Protein AF-A0A7C5BJU5-F1 (afdb_monomer_lite)

Foldseek 3Di:
DDPPPDPPLPPADPVNLLVLLVVCVPPVDPVSLVSNLSNCLVLQLVLLVVVPPVPDDSVVLSVQLSVLQSVLSVPDDSVVVDDSSVSSNCSSNVSSVVVCVVVVVVVDDD

Radius of gyration: 15.7 Å; chains: 1; bounding box: 35×34×44 Å

Structure (mmCIF, N/CA/C/O backbone):
data_AF-A0A7C5BJU5-F1
#
_entry.id   AF-A0A7C5BJU5-F1
#
loop_
_atom_site.group_PDB
_atom_site.id
_atom_site.type_symbol
_atom_site.label_atom_id
_atom_site.label_alt_id
_atom_site.label_comp_id
_atom_site.label_asym_id
_atom_site.label_entity_id
_atom_site.label_seq_id
_atom_site.pdbx_PDB_ins_code
_atom_site.Cartn_x
_atom_site.Cartn_y
_atom_site.Cartn_z
_atom_site.occupancy
_atom_site.B_iso_or_equiv
_atom_site.auth_seq_id
_atom_site.auth_comp_id
_atom_site.auth_asym_id
_atom_site.auth_atom_id
_atom_site.pdbx_PDB_model_num
ATOM 1 N N . MET A 1 1 ? -16.313 5.402 -19.145 1.00 38.09 1 MET A N 1
ATOM 2 C CA . MET A 1 1 ? -15.398 5.222 -17.996 1.00 38.09 1 MET A CA 1
ATOM 3 C C . MET A 1 1 ? -15.826 6.210 -16.913 1.00 38.09 1 MET A C 1
ATOM 5 O O . MET A 1 1 ? -15.672 7.404 -17.150 1.00 38.09 1 MET A O 1
ATOM 9 N N . PRO A 1 2 ? -16.482 5.799 -15.814 1.00 36.19 2 PRO A N 1
ATOM 10 C CA . PRO A 1 2 ? -17.046 6.759 -14.867 1.00 36.19 2 PRO A CA 1
ATOM 11 C C . PRO A 1 2 ? -15.936 7.432 -14.041 1.00 36.19 2 PRO A C 1
ATOM 13 O O . PRO A 1 2 ? -15.190 6.766 -13.331 1.00 36.19 2 PRO A O 1
ATOM 16 N N . LYS A 1 3 ? -15.847 8.767 -14.124 1.00 43.12 3 LYS A N 1
ATOM 17 C CA . LYS A 1 3 ? -14.952 9.637 -13.336 1.00 43.12 3 LYS A CA 1
ATOM 18 C C . LYS A 1 3 ? -15.546 9.999 -11.961 1.00 43.12 3 LYS A C 1
ATOM 20 O O . LYS A 1 3 ? -15.743 11.172 -11.670 1.00 43.12 3 LYS A O 1
ATOM 25 N N . ILE A 1 4 ? -15.894 9.013 -11.132 1.00 39.81 4 ILE A N 1
ATOM 26 C CA . ILE A 1 4 ? -16.630 9.276 -9.870 1.00 39.81 4 ILE A CA 1
ATOM 27 C C . ILE A 1 4 ? -15.766 9.065 -8.601 1.00 39.81 4 ILE A C 1
ATOM 29 O O . ILE A 1 4 ? -16.218 9.343 -7.495 1.00 39.81 4 ILE A O 1
ATOM 33 N N . ALA A 1 5 ? -14.501 8.641 -8.712 1.00 49.47 5 ALA A N 1
ATOM 34 C CA . ALA A 1 5 ? -13.712 8.236 -7.537 1.00 49.47 5 ALA A CA 1
ATOM 35 C C . ALA A 1 5 ? -12.706 9.273 -6.982 1.00 49.47 5 ALA A C 1
ATOM 37 O O . ALA A 1 5 ? -12.329 9.151 -5.817 1.00 49.47 5 ALA A O 1
ATOM 38 N N . ASP A 1 6 ? -12.289 10.287 -7.752 1.00 47.59 6 ASP A N 1
ATOM 39 C CA . ASP A 1 6 ? -11.122 11.117 -7.385 1.00 47.59 6 ASP A CA 1
ATOM 40 C C . ASP A 1 6 ? -11.350 12.040 -6.169 1.00 47.59 6 ASP A C 1
ATOM 42 O O . ASP A 1 6 ? -10.449 12.209 -5.347 1.00 47.59 6 ASP A O 1
ATOM 46 N N . ASP A 1 7 ? -12.563 12.562 -5.964 1.00 44.59 7 ASP A N 1
ATOM 47 C CA . ASP A 1 7 ? -12.820 13.572 -4.918 1.00 44.59 7 ASP A CA 1
ATOM 48 C C . ASP A 1 7 ? -12.999 13.005 -3.496 1.00 44.59 7 ASP A C 1
ATOM 50 O O . ASP A 1 7 ? -12.850 13.727 -2.508 1.00 44.59 7 ASP A O 1
ATO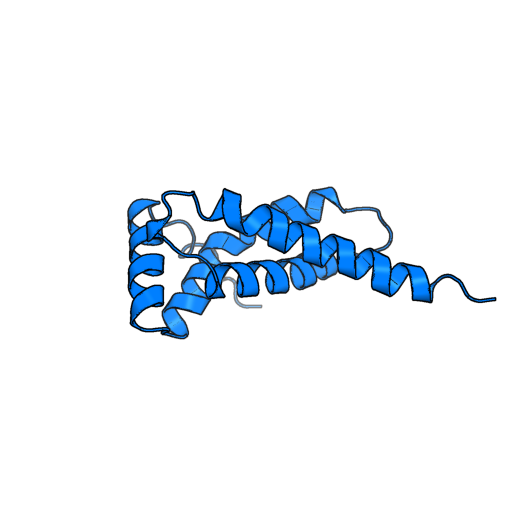M 54 N N . LYS A 1 8 ? -13.315 11.710 -3.336 1.00 49.94 8 LYS A N 1
ATOM 55 C CA . LYS A 1 8 ? -13.587 11.123 -2.003 1.00 49.94 8 LYS A CA 1
ATOM 56 C C . LYS A 1 8 ? -12.345 10.587 -1.291 1.00 49.94 8 LYS A C 1
ATOM 58 O O . LYS A 1 8 ? -12.366 10.438 -0.068 1.00 49.94 8 LYS A O 1
ATOM 63 N N . VAL A 1 9 ? -11.274 10.289 -2.024 1.00 51.66 9 VAL A N 1
ATOM 64 C CA . VAL A 1 9 ? -10.032 9.742 -1.447 1.00 51.66 9 VAL A CA 1
ATOM 65 C C . VAL A 1 9 ? -9.204 10.846 -0.776 1.00 51.66 9 VAL A C 1
ATOM 67 O O . VAL A 1 9 ? -8.540 10.594 0.224 1.00 51.66 9 VAL A O 1
ATOM 70 N N . ALA A 1 10 ? -9.321 12.092 -1.243 1.00 52.97 10 ALA A N 1
ATOM 71 C CA . ALA A 1 10 ? -8.538 13.236 -0.772 1.00 52.97 10 ALA A CA 1
ATOM 72 C C . ALA A 1 10 ? -8.963 13.819 0.596 1.00 52.97 10 ALA A C 1
ATOM 74 O O . ALA A 1 10 ? -8.353 14.777 1.062 1.00 52.97 10 ALA A O 1
ATOM 75 N N . ARG A 1 11 ? -10.000 13.277 1.258 1.00 56.81 11 ARG A N 1
ATOM 76 C CA . ARG A 1 11 ? -10.613 13.900 2.452 1.00 56.81 11 ARG A CA 1
ATOM 77 C C . ARG A 1 11 ? -10.315 13.210 3.791 1.00 56.81 11 ARG A C 1
ATOM 79 O O . ARG A 1 11 ? -10.871 13.616 4.811 1.00 56.81 11 ARG A O 1
ATOM 86 N N . TRP A 1 12 ? -9.484 12.169 3.816 1.00 64.62 12 TRP A N 1
ATOM 87 C CA . TRP A 1 12 ? -9.155 11.451 5.054 1.00 64.62 12 TRP A CA 1
ATOM 88 C C . TRP A 1 12 ? -7.929 12.086 5.718 1.00 64.62 12 TRP A C 1
ATOM 90 O O . TRP A 1 12 ? -6.850 12.082 5.138 1.00 64.62 12 TRP A O 1
ATOM 100 N N . SER A 1 13 ? -8.094 12.641 6.922 1.00 67.81 13 SER A N 1
ATOM 101 C CA . SER A 1 13 ? -6.964 13.061 7.760 1.00 67.81 13 SER A CA 1
ATOM 102 C C . SER A 1 13 ? -6.151 11.848 8.224 1.00 67.81 13 SER A C 1
ATOM 104 O O . SER A 1 13 ? -6.703 10.755 8.362 1.00 67.81 13 SER A O 1
ATOM 106 N N . ASP A 1 14 ? -4.865 12.044 8.527 1.00 69.75 14 ASP A N 1
ATOM 107 C CA . ASP A 1 14 ? -3.981 10.994 9.063 1.00 69.75 14 ASP A CA 1
ATOM 108 C C . ASP A 1 14 ? -4.595 10.286 10.288 1.00 69.75 14 ASP A C 1
ATOM 110 O O . ASP A 1 14 ? -4.570 9.059 10.385 1.00 69.75 14 ASP A O 1
ATOM 114 N N . GLU A 1 15 ? -5.245 11.046 11.175 1.00 67.00 15 GLU A N 1
ATOM 115 C CA . GLU A 1 15 ? -5.940 10.523 12.359 1.00 67.00 15 GLU A CA 1
ATOM 116 C C . GLU A 1 15 ? -7.106 9.584 11.996 1.00 67.00 15 GLU A C 1
ATOM 118 O O . GLU A 1 15 ? -7.275 8.522 12.605 1.00 67.00 15 GLU A O 1
ATOM 123 N N . ASN A 1 16 ? -7.861 9.909 10.939 1.00 85.19 16 ASN A N 1
ATOM 124 C CA . ASN A 1 16 ? -8.915 9.033 10.427 1.00 85.19 16 ASN A CA 1
ATOM 125 C C . ASN A 1 16 ? -8.333 7.740 9.836 1.00 85.19 16 ASN A C 1
ATOM 127 O O . ASN A 1 16 ? -8.951 6.683 9.952 1.00 85.19 16 ASN A O 1
ATOM 131 N N . VAL A 1 17 ? -7.152 7.797 9.214 1.00 90.75 17 VAL A N 1
ATOM 132 C CA . VAL A 1 17 ? -6.500 6.620 8.617 1.00 90.75 17 VAL A CA 1
ATOM 133 C C . VAL A 1 17 ? -5.999 5.657 9.689 1.00 90.75 17 VAL A C 1
ATOM 135 O O . VAL A 1 17 ? -6.224 4.450 9.586 1.00 90.75 17 VAL A O 1
ATOM 138 N N . GLU A 1 18 ? -5.368 6.163 10.748 1.00 92.06 18 GLU A N 1
ATO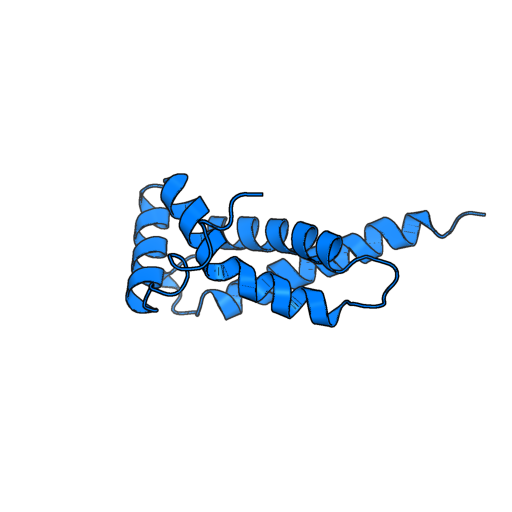M 139 C CA . GLU A 1 18 ? -4.949 5.314 11.865 1.00 92.06 18 GLU A CA 1
ATOM 140 C C . GLU A 1 18 ? -6.136 4.625 12.540 1.00 92.06 18 GLU A C 1
ATOM 142 O O . GLU A 1 18 ? -6.056 3.446 12.896 1.00 92.06 18 GLU A O 1
ATOM 147 N N . GLN A 1 19 ? -7.255 5.340 12.691 1.00 93.31 19 GLN A N 1
ATOM 148 C CA . GLN A 1 19 ? -8.467 4.765 13.256 1.00 93.31 19 GLN A CA 1
ATOM 149 C C . GLN A 1 19 ? -9.021 3.634 12.383 1.00 93.31 19 GLN A C 1
ATOM 151 O O . GLN A 1 19 ? -9.385 2.589 12.922 1.00 93.31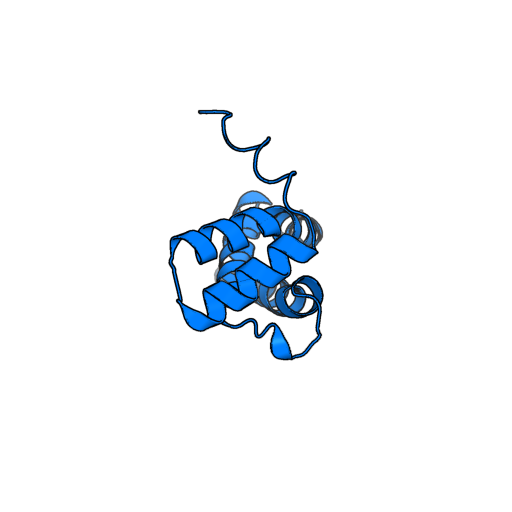 19 GLN A O 1
ATOM 156 N N . LEU A 1 20 ? -9.008 3.791 11.055 1.00 95.56 20 LEU A N 1
ATOM 157 C CA . LEU A 1 20 ? -9.400 2.727 10.126 1.00 95.56 20 LEU A CA 1
ATOM 158 C C . LEU A 1 20 ? -8.503 1.491 10.267 1.00 95.56 20 LEU A C 1
ATOM 160 O O . LEU A 1 20 ? -9.012 0.373 10.273 1.00 95.56 20 LEU A O 1
ATOM 164 N N . PHE A 1 21 ? -7.189 1.657 10.443 1.00 96.94 21 PHE A N 1
ATOM 165 C CA . PHE A 1 21 ? -6.300 0.520 10.709 1.00 96.94 21 PHE A CA 1
ATOM 166 C C . PHE A 1 21 ? -6.604 -0.160 12.048 1.00 96.94 21 PHE A C 1
ATOM 168 O O . PHE A 1 21 ? -6.613 -1.390 12.119 1.00 96.94 21 PHE A O 1
ATOM 175 N N . ARG A 1 22 ? -6.880 0.613 13.108 1.00 95.50 22 ARG A N 1
ATOM 176 C CA . ARG A 1 22 ? -7.269 0.063 14.419 1.00 95.50 22 ARG A CA 1
ATOM 177 C C . ARG A 1 22 ? -8.585 -0.705 14.351 1.00 95.50 22 ARG A C 1
ATOM 179 O O . ARG A 1 22 ? -8.722 -1.734 15.008 1.00 95.50 22 ARG A O 1
ATOM 186 N N . GLU A 1 23 ? -9.545 -0.213 13.579 1.00 96.44 23 GLU A N 1
ATOM 187 C CA . GLU A 1 23 ? -10.825 -0.880 13.362 1.00 96.44 23 GLU A CA 1
ATOM 188 C C . GLU A 1 23 ? -10.649 -2.156 12.537 1.00 96.44 23 GLU A C 1
ATOM 190 O O . GLU A 1 23 ? -11.056 -3.228 12.981 1.00 96.44 23 GLU A O 1
ATOM 195 N N . TYR A 1 24 ? -9.928 -2.079 11.415 1.00 97.69 24 TYR A N 1
ATOM 196 C CA . TYR A 1 24 ? -9.622 -3.237 10.576 1.00 97.69 24 TYR A CA 1
ATOM 197 C C . TYR A 1 24 ? -8.889 -4.344 11.342 1.00 97.69 24 TYR A C 1
ATOM 199 O O . TYR A 1 24 ? -9.184 -5.524 11.158 1.00 97.69 24 TYR A O 1
ATOM 207 N N . ALA A 1 25 ? -7.966 -3.990 12.241 1.00 95.75 25 ALA A N 1
ATOM 208 C CA . ALA A 1 25 ? -7.267 -4.963 13.077 1.00 95.75 25 ALA A CA 1
ATOM 209 C C . ALA A 1 25 ? -8.220 -5.783 13.968 1.00 95.75 25 ALA A C 1
ATOM 211 O O . ALA A 1 25 ? -7.926 -6.945 14.246 1.00 95.75 25 ALA A O 1
ATOM 212 N N . LYS A 1 26 ? -9.358 -5.204 14.378 1.00 96.19 26 LYS A N 1
ATOM 213 C CA . LYS A 1 26 ? -10.375 -5.855 15.218 1.00 96.19 26 LYS A CA 1
ATOM 214 C C . LYS A 1 26 ? -11.427 -6.603 14.404 1.00 96.19 26 LYS A C 1
ATOM 216 O O . LYS A 1 26 ? -11.824 -7.693 14.796 1.00 96.19 26 LYS A O 1
ATOM 221 N N . THR A 1 27 ? -11.908 -6.004 13.316 1.00 97.31 27 THR A N 1
ATOM 222 C CA . THR A 1 27 ? -13.084 -6.497 12.581 1.00 97.31 27 THR A CA 1
ATOM 223 C C . THR A 1 27 ? -12.725 -7.349 11.375 1.00 97.31 27 THR A C 1
ATOM 225 O O . THR A 1 27 ? -13.516 -8.196 10.974 1.00 97.31 27 THR A O 1
ATOM 228 N N . LYS A 1 28 ? -11.551 -7.108 10.777 1.00 96.62 28 LYS A N 1
ATOM 229 C CA . LYS A 1 28 ? -11.164 -7.633 9.460 1.00 96.62 28 LYS A CA 1
ATOM 230 C C . LYS A 1 28 ? -12.215 -7.368 8.373 1.00 96.62 28 LYS A C 1
ATOM 232 O O . LYS A 1 28 ? -12.333 -8.136 7.423 1.00 96.62 28 LYS A O 1
ATOM 237 N N . ASP A 1 29 ? -12.941 -6.255 8.495 1.00 97.56 29 ASP A N 1
ATOM 238 C CA . ASP A 1 29 ? -13.984 -5.855 7.551 1.00 97.56 29 ASP A CA 1
ATOM 239 C C . ASP A 1 29 ? -13.399 -5.597 6.141 1.00 97.56 29 ASP A C 1
ATOM 241 O O . ASP A 1 29 ? -12.531 -4.722 5.984 1.00 97.56 29 ASP A O 1
ATOM 245 N N . PRO A 1 30 ? -13.874 -6.316 5.103 1.00 96.69 30 PRO A N 1
ATOM 246 C CA . PRO A 1 30 ? -13.453 -6.110 3.719 1.00 96.69 30 PRO A CA 1
ATOM 247 C C . PRO A 1 30 ? -13.644 -4.676 3.204 1.00 96.69 30 PRO A C 1
ATOM 249 O O . PRO A 1 30 ? -12.813 -4.203 2.430 1.00 96.69 30 PRO A O 1
ATOM 252 N N . ALA A 1 31 ? -14.680 -3.959 3.646 1.00 95.56 31 ALA A N 1
ATOM 253 C CA . ALA A 1 31 ? -14.936 -2.584 3.216 1.00 95.56 31 ALA A CA 1
ATOM 254 C C . ALA A 1 31 ? -13.880 -1.611 3.766 1.00 95.56 31 ALA A C 1
ATOM 256 O O . ALA A 1 31 ? -13.434 -0.692 3.073 1.00 95.56 31 ALA A O 1
ATOM 257 N N . ILE A 1 32 ? -13.423 -1.831 5.005 1.00 96.50 32 ILE A N 1
ATOM 258 C CA . ILE A 1 32 ? -12.344 -1.033 5.603 1.00 96.50 32 ILE A CA 1
ATOM 259 C C . ILE A 1 32 ? -11.024 -1.333 4.897 1.00 96.50 32 ILE A C 1
ATOM 261 O O . ILE A 1 32 ? -10.271 -0.411 4.579 1.00 96.50 32 ILE A O 1
ATOM 265 N N . ARG A 1 33 ? -10.762 -2.608 4.595 1.00 97.56 33 ARG A N 1
ATOM 266 C CA . ARG A 1 33 ? -9.594 -3.025 3.816 1.00 97.56 33 ARG A CA 1
ATOM 267 C C . ARG A 1 33 ? -9.546 -2.337 2.455 1.00 97.56 33 ARG A C 1
ATOM 269 O O . ARG A 1 33 ? -8.523 -1.752 2.110 1.00 97.56 33 ARG A O 1
ATOM 276 N N . GLU A 1 34 ? -10.642 -2.379 1.699 1.00 96.12 34 GLU A N 1
ATOM 277 C CA . GLU A 1 34 ? -10.751 -1.728 0.390 1.00 96.12 34 GLU A CA 1
ATOM 278 C C . GLU A 1 34 ? -10.477 -0.226 0.499 1.00 96.12 34 GLU A C 1
ATOM 280 O O . GLU A 1 34 ? -9.649 0.322 -0.230 1.00 96.12 34 GLU A O 1
ATOM 285 N N . LYS A 1 35 ? -11.083 0.431 1.488 1.00 95.12 35 LYS A N 1
ATOM 286 C CA . LYS A 1 35 ? -10.870 1.853 1.750 1.00 95.12 35 LYS A CA 1
ATOM 287 C C . LYS A 1 35 ? -9.411 2.182 2.079 1.00 95.12 35 LYS A C 1
ATOM 289 O O . LYS A 1 35 ? -8.871 3.149 1.545 1.00 95.12 35 LYS A O 1
ATOM 294 N N . LEU A 1 36 ? -8.758 1.383 2.923 1.00 96.31 36 LEU A N 1
ATOM 295 C CA . LEU A 1 36 ? -7.339 1.542 3.258 1.00 96.31 36 LEU A CA 1
ATOM 296 C C . LEU A 1 36 ? -6.447 1.383 2.020 1.00 96.31 36 LEU A C 1
ATOM 298 O O . LEU A 1 36 ? -5.508 2.162 1.848 1.00 96.31 36 LEU A O 1
ATOM 302 N N . VAL A 1 37 ? -6.757 0.434 1.133 1.00 96.38 37 VAL A N 1
ATOM 303 C CA . VAL A 1 37 ? -6.057 0.269 -0.151 1.00 96.38 37 VAL A CA 1
ATOM 304 C C . VAL A 1 37 ? -6.260 1.501 -1.040 1.00 96.38 37 VAL A C 1
ATOM 306 O O . VAL A 1 37 ? -5.283 2.059 -1.539 1.00 96.38 37 VAL A O 1
ATOM 309 N N . MET A 1 38 ? -7.495 1.988 -1.186 1.00 94.06 38 MET A N 1
ATOM 310 C CA . MET A 1 38 ? -7.799 3.173 -1.998 1.00 94.06 38 MET A CA 1
ATOM 311 C C . MET A 1 38 ? -7.079 4.435 -1.509 1.00 94.06 38 MET A C 1
ATOM 313 O O . MET A 1 38 ? -6.583 5.206 -2.328 1.00 94.06 38 MET A O 1
ATOM 317 N N . ILE A 1 39 ? -6.988 4.643 -0.192 1.00 94.31 39 ILE A N 1
ATOM 318 C CA . ILE A 1 39 ? -6.276 5.7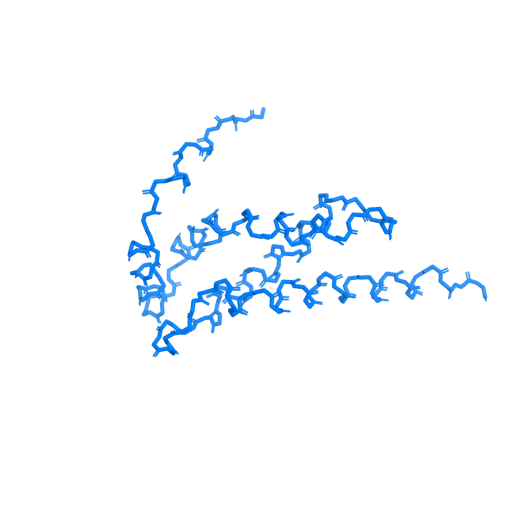86 0.406 1.00 94.31 39 ILE A CA 1
ATOM 319 C C . ILE A 1 39 ? -4.789 5.774 0.022 1.00 94.31 39 ILE A C 1
ATOM 321 O O . ILE A 1 39 ? -4.207 6.820 -0.261 1.00 94.31 39 ILE A O 1
ATOM 325 N N . HIS A 1 40 ? -4.174 4.593 -0.040 1.00 95.44 40 HIS A N 1
ATOM 326 C CA . HIS A 1 40 ? -2.728 4.457 -0.224 1.00 95.44 40 HIS A CA 1
ATOM 327 C C . HIS A 1 40 ? -2.299 4.116 -1.659 1.00 95.44 40 HIS A C 1
ATOM 329 O O . HIS A 1 40 ? -1.102 3.988 -1.918 1.00 95.44 40 HIS A O 1
ATOM 335 N N . GLN A 1 41 ? -3.222 4.024 -2.619 1.00 94.75 41 GLN A N 1
ATOM 336 C CA . GLN A 1 41 ? -2.901 3.685 -4.014 1.00 94.75 41 GLN A CA 1
ATOM 337 C C . GLN A 1 41 ? -1.873 4.640 -4.658 1.00 94.75 41 GLN A C 1
ATOM 339 O O . GLN A 1 41 ? -1.030 4.222 -5.453 1.00 94.75 41 GLN A O 1
ATOM 344 N N . ASN A 1 42 ? -1.869 5.921 -4.269 1.00 95.56 42 ASN A N 1
ATOM 345 C CA . ASN A 1 42 ? -0.925 6.909 -4.800 1.00 95.56 42 ASN A CA 1
ATOM 346 C C . ASN A 1 42 ? 0.520 6.643 -4.358 1.00 95.56 42 ASN A C 1
ATOM 348 O O . ASN A 1 42 ? 1.450 6.926 -5.116 1.00 95.56 42 ASN A O 1
ATOM 352 N N . LEU A 1 43 ? 0.722 6.036 -3.180 1.00 97.19 43 LEU A N 1
ATOM 353 C CA . LEU A 1 43 ? 2.044 5.574 -2.753 1.00 97.19 43 LEU A CA 1
ATOM 354 C C . LEU A 1 43 ? 2.576 4.517 -3.725 1.00 97.19 43 LEU A C 1
ATOM 356 O O . LEU A 1 43 ? 3.742 4.570 -4.107 1.00 97.19 43 LEU A O 1
ATOM 360 N N . VAL A 1 44 ? 1.718 3.597 -4.173 1.00 98.25 44 VAL A N 1
ATOM 361 C CA . VAL A 1 44 ? 2.095 2.568 -5.150 1.00 98.25 44 VAL A CA 1
ATOM 362 C C . VAL A 1 44 ? 2.509 3.206 -6.466 1.00 98.25 44 VAL A C 1
ATOM 364 O O . VAL A 1 44 ? 3.594 2.911 -6.958 1.00 98.25 44 VAL A O 1
ATOM 367 N N . ARG A 1 45 ? 1.705 4.130 -7.006 1.00 97.69 45 ARG A N 1
ATOM 368 C CA . ARG A 1 45 ? 2.041 4.835 -8.254 1.00 97.69 45 ARG A CA 1
ATOM 369 C C . ARG A 1 45 ? 3.359 5.602 -8.146 1.00 97.69 45 ARG A C 1
ATOM 371 O O . ARG A 1 45 ? 4.173 5.544 -9.067 1.00 97.69 45 ARG A O 1
ATOM 378 N N . TYR A 1 46 ? 3.600 6.269 -7.017 1.00 98.06 46 TYR A N 1
ATOM 379 C CA . TYR A 1 46 ? 4.866 6.952 -6.749 1.00 98.06 46 TYR A CA 1
ATOM 380 C C . TYR A 1 46 ? 6.061 5.990 -6.674 1.00 98.06 46 TYR A C 1
ATOM 382 O O . TYR A 1 46 ? 7.140 6.302 -7.172 1.00 98.06 46 TYR A O 1
ATOM 390 N N . LEU A 1 47 ? 5.902 4.823 -6.050 1.00 98.12 47 LEU A N 1
ATOM 391 C CA . LEU A 1 47 ? 6.980 3.838 -5.955 1.00 98.12 47 LEU A CA 1
ATOM 392 C C . LEU A 1 47 ? 7.239 3.156 -7.302 1.00 98.12 47 LEU A C 1
ATOM 394 O O . LEU A 1 47 ? 8.398 3.019 -7.686 1.00 98.12 47 LEU A O 1
ATOM 398 N N . ALA A 1 48 ? 6.187 2.790 -8.037 1.00 97.50 48 ALA A N 1
ATOM 399 C CA . ALA A 1 48 ? 6.266 2.152 -9.348 1.00 97.50 48 ALA A CA 1
ATOM 400 C C . ALA A 1 48 ? 6.910 3.054 -10.411 1.00 97.50 48 ALA A C 1
ATOM 402 O O . ALA A 1 48 ? 7.692 2.568 -11.227 1.00 97.50 48 ALA A O 1
ATOM 403 N N . SER A 1 49 ? 6.680 4.372 -10.373 1.00 96.94 49 SER A N 1
ATOM 404 C CA . SER A 1 49 ? 7.292 5.307 -11.332 1.00 96.94 49 SER A CA 1
ATOM 405 C C . SER A 1 49 ? 8.824 5.322 -11.274 1.00 96.94 49 SER A C 1
ATOM 407 O O . SER A 1 49 ? 9.476 5.542 -12.292 1.00 96.94 49 SER A O 1
ATOM 409 N N . LYS A 1 50 ? 9.423 4.971 -10.126 1.00 96.38 50 LYS A N 1
ATOM 410 C CA . LYS A 1 50 ? 10.882 4.791 -9.971 1.00 96.38 50 LYS A CA 1
ATOM 411 C C . LYS A 1 50 ? 11.429 3.572 -10.724 1.00 96.38 50 LYS A C 1
ATOM 413 O O . LYS A 1 50 ? 12.647 3.367 -10.784 1.00 96.38 50 LYS A O 1
ATOM 418 N N . PHE A 1 51 ? 10.538 2.739 -11.256 1.00 94.31 51 PHE A N 1
ATOM 419 C CA . PHE A 1 51 ? 10.830 1.556 -12.056 1.00 94.31 51 PHE A CA 1
ATOM 420 C C . PHE A 1 51 ? 10.404 1.669 -13.517 1.00 94.31 51 PHE A C 1
ATOM 422 O O . PHE A 1 51 ? 10.596 0.713 -14.264 1.00 94.31 51 PHE A O 1
ATOM 429 N N . ALA A 1 52 ? 9.924 2.841 -13.940 1.00 86.00 52 ALA A N 1
ATOM 430 C CA . ALA A 1 52 ? 9.606 3.105 -15.335 1.00 86.00 52 ALA A CA 1
ATOM 431 C C . ALA A 1 52 ? 10.826 2.916 -16.260 1.00 86.00 52 ALA A C 1
ATOM 433 O O . ALA A 1 52 ? 11.979 3.011 -15.830 1.00 86.00 52 ALA A O 1
ATOM 434 N N . ASN A 1 53 ? 10.553 2.683 -17.549 1.00 85.38 53 ASN A N 1
ATOM 435 C CA . ASN A 1 53 ? 11.549 2.504 -18.615 1.00 85.38 53 ASN A CA 1
ATOM 436 C C . ASN A 1 53 ? 12.470 1.279 -18.444 1.00 85.38 53 ASN A C 1
ATOM 438 O O . ASN A 1 53 ? 13.594 1.274 -18.939 1.00 85.38 53 ASN A O 1
ATOM 442 N N . ARG A 1 54 ? 12.007 0.230 -17.750 1.00 86.38 54 ARG A N 1
ATOM 443 C CA . ARG A 1 54 ? 12.744 -1.037 -17.554 1.00 86.38 54 ARG A CA 1
ATOM 444 C C . ARG A 1 54 ? 12.145 -2.222 -18.320 1.00 86.38 54 ARG A C 1
ATOM 446 O O . ARG A 1 54 ? 12.323 -3.361 -17.911 1.00 86.38 54 ARG A O 1
ATOM 453 N N . GLY A 1 55 ? 11.439 -1.948 -19.417 1.00 84.94 55 GLY A N 1
ATOM 454 C CA . GLY A 1 55 ? 10.816 -2.973 -20.267 1.00 84.94 55 GLY A CA 1
ATOM 455 C C . GLY A 1 55 ? 9.402 -3.395 -19.856 1.00 84.94 55 GLY A C 1
ATOM 456 O O . GLY A 1 55 ? 8.812 -4.214 -20.542 1.00 84.94 55 GLY A O 1
ATOM 457 N N . GLU A 1 56 ? 8.853 -2.807 -18.792 1.00 90.19 56 GLU A N 1
ATOM 458 C CA . GLU A 1 56 ? 7.476 -3.013 -18.324 1.00 90.19 56 GLU A CA 1
ATOM 459 C C . GLU A 1 56 ? 6.717 -1.684 -18.334 1.00 90.19 56 GLU A C 1
ATOM 461 O O . GLU A 1 56 ? 7.312 -0.620 -18.095 1.00 90.19 56 GLU A O 1
ATOM 466 N N . SER A 1 57 ? 5.409 -1.729 -18.599 1.00 94.19 57 SER A N 1
ATOM 467 C CA . SER A 1 57 ? 4.577 -0.527 -18.563 1.00 94.19 57 SER A CA 1
ATOM 468 C C . SER A 1 57 ? 4.391 -0.039 -17.121 1.00 94.19 57 SER A C 1
ATOM 470 O O . SER A 1 57 ? 4.391 -0.817 -16.166 1.00 94.19 57 SER A O 1
ATOM 472 N N . LEU A 1 58 ? 4.210 1.273 -16.928 1.00 95.00 58 LEU A N 1
ATOM 473 C CA . LEU A 1 58 ? 3.945 1.812 -15.589 1.00 95.00 58 LEU A CA 1
ATOM 474 C C . LEU A 1 58 ? 2.657 1.229 -14.985 1.00 95.00 58 LEU A C 1
ATOM 476 O O . LEU A 1 58 ? 2.592 1.045 -13.773 1.00 95.00 58 LEU A O 1
ATOM 480 N N . GLU A 1 59 ? 1.640 0.960 -15.802 1.00 96.12 59 GLU A N 1
ATOM 481 C CA . GLU A 1 59 ? 0.367 0.410 -15.330 1.00 96.12 59 GLU A CA 1
ATOM 482 C C . GLU A 1 59 ? 0.533 -1.014 -14.797 1.00 96.12 59 GLU A C 1
ATOM 484 O O . GLU A 1 59 ? 0.025 -1.307 -13.715 1.00 96.12 59 GLU A O 1
ATOM 489 N N . ASP A 1 60 ? 1.332 -1.847 -15.467 1.00 95.50 60 ASP A N 1
ATOM 490 C CA . ASP A 1 60 ? 1.636 -3.204 -14.999 1.00 95.50 60 ASP A CA 1
ATOM 491 C C . ASP A 1 60 ? 2.414 -3.166 -13.679 1.00 95.50 60 ASP A C 1
ATOM 493 O O . ASP A 1 60 ? 2.070 -3.851 -12.714 1.00 95.50 60 ASP A O 1
ATOM 497 N N . LEU A 1 61 ? 3.407 -2.277 -13.571 1.00 96.75 61 LEU A N 1
ATOM 498 C CA . LEU A 1 61 ? 4.160 -2.081 -12.327 1.00 96.75 61 LEU A CA 1
ATOM 499 C C . LEU A 1 61 ? 3.275 -1.573 -11.181 1.00 96.75 61 LEU A C 1
ATOM 501 O O . LEU A 1 61 ? 3.489 -1.940 -10.023 1.00 96.75 61 LEU A O 1
ATOM 505 N N . VAL A 1 62 ? 2.277 -0.737 -11.484 1.00 97.88 62 VAL A N 1
ATOM 506 C CA . VAL A 1 62 ? 1.275 -0.306 -10.504 1.00 97.88 62 VAL A CA 1
ATOM 507 C C . VAL A 1 62 ? 0.425 -1.490 -10.055 1.00 97.88 62 VAL A C 1
ATOM 509 O O . VAL A 1 62 ? 0.236 -1.644 -8.852 1.00 97.88 62 VAL A O 1
ATOM 512 N N . GLN A 1 63 ? -0.043 -2.347 -10.965 1.00 97.06 63 GLN A N 1
ATOM 513 C CA . GLN A 1 63 ? -0.830 -3.530 -10.598 1.00 97.06 63 GLN A CA 1
ATOM 514 C C . GLN A 1 63 ? -0.042 -4.483 -9.695 1.00 97.06 63 GLN A C 1
ATOM 516 O O . GLN A 1 63 ? -0.531 -4.878 -8.636 1.00 97.06 63 GLN A O 1
ATOM 521 N N . VAL A 1 64 ? 1.211 -4.773 -10.045 1.00 97.50 64 VAL A N 1
ATOM 522 C CA . VAL A 1 64 ? 2.116 -5.571 -9.205 1.00 97.50 64 VAL A CA 1
ATOM 523 C C . VAL A 1 64 ? 2.307 -4.918 -7.835 1.00 97.50 64 VAL A C 1
ATOM 525 O O . VAL A 1 64 ? 2.202 -5.568 -6.795 1.00 97.50 64 VAL A O 1
ATOM 528 N N . GLY A 1 65 ? 2.548 -3.607 -7.805 1.00 98.31 65 GLY A N 1
ATOM 529 C CA . GLY A 1 65 ? 2.704 -2.873 -6.555 1.00 98.31 65 GLY A CA 1
ATOM 530 C C . GLY A 1 65 ? 1.430 -2.845 -5.697 1.00 98.31 65 GLY A C 1
ATOM 531 O O . GLY A 1 65 ? 1.532 -2.840 -4.469 1.00 98.31 65 GLY A O 1
ATOM 532 N N . LEU A 1 66 ? 0.238 -2.875 -6.306 1.00 98.44 66 LEU A N 1
ATOM 533 C CA . LEU A 1 66 ? -1.043 -2.941 -5.596 1.00 98.44 66 LEU A CA 1
ATOM 534 C C . LEU A 1 66 ? -1.208 -4.273 -4.853 1.00 98.44 66 LEU A C 1
ATOM 536 O O . LEU A 1 66 ? -1.745 -4.267 -3.746 1.00 98.44 66 LEU A O 1
ATOM 540 N N . ILE A 1 67 ? -0.679 -5.381 -5.385 1.00 98.25 67 ILE A N 1
ATOM 541 C CA . ILE A 1 67 ? -0.610 -6.667 -4.665 1.00 98.25 67 ILE A CA 1
ATOM 542 C C . ILE A 1 67 ? 0.214 -6.498 -3.380 1.00 98.25 67 ILE A C 1
ATOM 544 O O . ILE A 1 67 ? -0.209 -6.897 -2.294 1.00 98.25 67 ILE A O 1
ATOM 548 N N . GLY A 1 68 ? 1.364 -5.825 -3.480 1.00 98.38 68 GLY A N 1
ATOM 549 C CA . GLY A 1 68 ? 2.204 -5.509 -2.324 1.00 98.38 68 GLY A CA 1
ATOM 550 C C . GLY A 1 68 ? 1.517 -4.593 -1.308 1.00 98.38 68 GLY A C 1
ATOM 551 O O . GLY A 1 68 ? 1.654 -4.802 -0.102 1.00 98.38 68 GLY A O 1
ATOM 552 N N . LEU A 1 69 ? 0.743 -3.607 -1.770 1.00 98.69 69 LEU A N 1
ATOM 553 C CA . LEU A 1 69 ? -0.032 -2.726 -0.894 1.00 98.69 69 LEU A CA 1
ATOM 554 C C . LEU A 1 69 ? -1.121 -3.497 -0.148 1.00 98.69 69 LEU A C 1
ATOM 556 O O . LEU A 1 69 ? -1.256 -3.336 1.061 1.00 98.69 69 LEU A O 1
ATOM 560 N N . VAL A 1 70 ? -1.867 -4.340 -0.855 1.00 98.44 70 VAL A N 1
ATOM 561 C CA . VAL A 1 70 ? -2.879 -5.225 -0.278 1.00 98.44 70 VAL A CA 1
ATOM 562 C C . VAL A 1 70 ? -2.269 -6.089 0.833 1.00 98.44 70 VAL A C 1
ATOM 564 O O . VAL A 1 70 ? -2.753 -6.071 1.965 1.00 98.44 70 VAL A O 1
ATOM 567 N N . ASN A 1 71 ? -1.150 -6.759 0.546 1.00 98.12 71 ASN A N 1
ATOM 568 C CA . ASN A 1 71 ? -0.439 -7.578 1.529 1.00 98.12 71 ASN A CA 1
ATOM 569 C C . ASN A 1 71 ? 0.052 -6.752 2.727 1.00 98.12 71 ASN A C 1
ATOM 571 O O . ASN A 1 71 ? 0.061 -7.237 3.860 1.00 98.12 71 ASN A O 1
ATOM 575 N N . ALA A 1 72 ? 0.463 -5.503 2.496 1.00 98.44 72 ALA A N 1
ATOM 576 C CA . ALA A 1 72 ? 0.855 -4.596 3.565 1.00 98.44 72 ALA A CA 1
ATOM 577 C C . ALA A 1 72 ? -0.344 -4.184 4.435 1.00 98.44 72 ALA A C 1
ATOM 579 O O . ALA A 1 72 ? -0.223 -4.206 5.656 1.00 98.44 72 ALA A O 1
ATOM 580 N N . VAL A 1 73 ? -1.500 -3.856 3.848 1.00 98.38 73 VAL A N 1
ATOM 581 C CA . VAL A 1 73 ? -2.727 -3.531 4.602 1.00 98.38 73 VAL A CA 1
ATOM 582 C C . VAL A 1 73 ? -3.139 -4.702 5.493 1.00 98.38 73 VAL A C 1
ATOM 584 O O . VAL A 1 73 ? -3.436 -4.501 6.668 1.00 98.38 73 VAL A O 1
ATOM 587 N N . ASP A 1 74 ? -3.084 -5.928 4.971 1.00 97.81 74 ASP A N 1
ATOM 588 C CA . ASP A 1 74 ? -3.500 -7.130 5.702 1.00 97.81 74 ASP A CA 1
ATOM 589 C C . ASP A 1 74 ? -2.624 -7.449 6.920 1.00 97.81 74 ASP A C 1
ATOM 591 O O . ASP A 1 74 ? -3.106 -8.020 7.905 1.00 97.81 74 ASP A O 1
ATOM 595 N N . ARG A 1 75 ? -1.346 -7.055 6.867 1.00 97.19 75 ARG A N 1
ATOM 596 C CA . ARG A 1 75 ? -0.319 -7.395 7.864 1.00 97.19 75 ARG A CA 1
ATOM 597 C C . ARG A 1 75 ? 0.081 -6.236 8.770 1.00 97.19 75 ARG A C 1
ATOM 599 O O . ARG A 1 75 ? 0.841 -6.459 9.712 1.00 97.19 75 ARG A O 1
ATOM 606 N N . PHE A 1 76 ? -0.353 -5.016 8.470 1.00 98.06 76 PHE A N 1
ATOM 607 C CA . PHE A 1 76 ? 0.042 -3.854 9.248 1.00 98.06 76 PHE A CA 1
ATOM 608 C C . PHE A 1 76 ? -0.559 -3.899 10.653 1.00 98.06 76 PHE A C 1
ATOM 610 O O . PHE A 1 76 ? -1.732 -4.217 10.846 1.00 98.06 76 PHE A O 1
ATOM 617 N N . ASP A 1 77 ? 0.271 -3.542 11.627 1.00 95.00 77 ASP A N 1
ATOM 61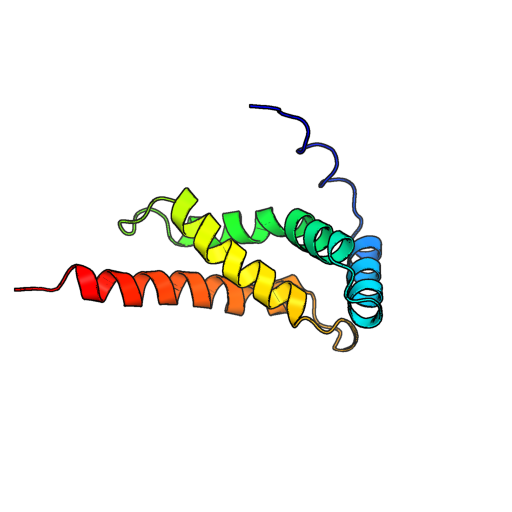8 C CA . ASP A 1 77 ? -0.079 -3.498 13.036 1.00 95.00 77 ASP A CA 1
ATOM 619 C C . ASP A 1 77 ? 0.086 -2.057 13.555 1.00 95.00 77 ASP A C 1
ATOM 621 O O . ASP A 1 77 ? 1.222 -1.607 13.766 1.00 95.00 77 ASP A O 1
ATOM 625 N N . PRO A 1 78 ? -1.022 -1.315 13.754 1.00 93.06 78 PRO A N 1
ATOM 626 C CA . PRO A 1 78 ? -0.962 0.078 14.178 1.00 93.06 78 PRO A CA 1
ATOM 627 C C . PRO A 1 78 ? -0.428 0.254 15.607 1.00 93.06 78 PRO A C 1
ATOM 629 O O . PRO A 1 78 ? -0.017 1.360 15.951 1.00 93.06 78 PRO A O 1
ATOM 632 N N . SER A 1 79 ? -0.373 -0.793 16.448 1.00 93.25 79 SER A N 1
ATOM 633 C CA . SER A 1 79 ? 0.155 -0.655 17.815 1.00 93.25 79 SER A CA 1
ATOM 634 C C . SER A 1 79 ? 1.682 -0.564 17.873 1.00 93.25 79 SER A C 1
ATOM 636 O O . SER A 1 79 ? 2.240 -0.291 18.933 1.00 93.25 79 SER A O 1
ATOM 638 N N . ARG A 1 80 ? 2.382 -0.773 16.749 1.00 91.50 80 ARG A N 1
ATOM 639 C CA . ARG A 1 80 ? 3.853 -0.703 16.667 1.00 91.50 80 ARG A CA 1
ATOM 640 C C . ARG A 1 80 ? 4.408 0.715 16.507 1.00 91.50 80 ARG A C 1
ATOM 642 O O . ARG A 1 80 ? 5.619 0.874 16.374 1.00 91.50 80 ARG A O 1
ATOM 649 N N . GLY A 1 81 ? 3.551 1.738 16.451 1.00 87.88 81 GLY A N 1
ATOM 650 C CA . GLY A 1 81 ? 3.955 3.152 16.404 1.00 87.88 81 GLY A CA 1
ATOM 651 C C . GLY A 1 81 ? 4.704 3.582 15.134 1.00 87.88 81 GLY A C 1
ATOM 652 O O . GLY A 1 81 ? 5.253 4.678 15.079 1.00 87.88 81 GLY A O 1
ATOM 653 N N . THR A 1 82 ? 4.750 2.733 14.106 1.00 92.81 82 THR A N 1
ATOM 654 C CA . THR A 1 82 ? 5.406 3.040 12.830 1.00 92.81 82 THR A CA 1
ATOM 655 C C . THR A 1 82 ? 4.367 3.491 11.811 1.00 92.81 82 THR A C 1
ATOM 657 O O . THR A 1 82 ? 3.318 2.864 11.687 1.00 92.81 82 THR A O 1
ATOM 660 N N . LYS A 1 83 ? 4.662 4.544 11.038 1.00 93.69 83 LYS A N 1
ATOM 661 C CA . LYS A 1 83 ? 3.783 4.988 9.946 1.00 93.69 83 LYS A CA 1
ATOM 662 C C . LYS A 1 83 ? 3.567 3.860 8.933 1.00 93.69 83 LYS A C 1
ATOM 664 O O . LYS A 1 83 ? 4.522 3.183 8.545 1.00 93.69 83 LYS A O 1
ATOM 669 N N . PHE A 1 84 ? 2.336 3.711 8.443 1.00 96.25 84 PHE A N 1
ATOM 670 C CA . PHE A 1 84 ? 1.999 2.675 7.462 1.00 96.25 84 PHE A CA 1
ATOM 671 C C . PHE A 1 84 ? 2.878 2.744 6.208 1.00 96.25 84 PHE A C 1
ATOM 673 O O . PHE A 1 84 ? 3.362 1.717 5.746 1.00 96.25 84 PHE A O 1
ATOM 680 N N . SER A 1 85 ? 3.162 3.942 5.687 1.00 95.62 85 SER A N 1
ATOM 681 C CA . SER A 1 85 ? 4.021 4.117 4.507 1.00 95.62 85 SER A CA 1
ATOM 682 C C . SER A 1 85 ? 5.433 3.552 4.704 1.00 95.62 85 SER A C 1
ATOM 684 O O . SER A 1 85 ? 5.969 2.917 3.793 1.00 95.62 85 SER A O 1
ATOM 686 N N . THR A 1 86 ? 6.012 3.714 5.897 1.00 96.56 86 THR A N 1
ATOM 687 C CA . THR A 1 86 ? 7.315 3.138 6.265 1.00 96.56 86 THR A CA 1
ATOM 688 C C . THR A 1 86 ? 7.276 1.611 6.222 1.00 96.56 86 THR A C 1
ATOM 690 O O . THR A 1 86 ? 8.199 0.989 5.702 1.00 96.56 86 THR A O 1
ATOM 693 N N . PHE A 1 87 ? 6.193 1.003 6.712 1.00 97.56 87 PHE A N 1
ATOM 694 C CA . PHE A 1 87 ? 5.996 -0.449 6.683 1.00 97.56 87 PHE A CA 1
ATOM 695 C C . PHE A 1 87 ? 5.686 -0.990 5.274 1.00 97.56 87 PHE A C 1
ATOM 697 O O . PHE A 1 87 ? 6.216 -2.021 4.861 1.00 97.56 87 PHE A O 1
ATOM 704 N N . ALA A 1 88 ? 4.836 -0.297 4.517 1.00 98.12 88 ALA A N 1
ATOM 705 C CA . ALA A 1 88 ? 4.339 -0.751 3.222 1.00 98.12 88 ALA A CA 1
ATOM 706 C C . ALA A 1 88 ? 5.385 -0.634 2.106 1.00 98.12 88 ALA A C 1
ATOM 708 O O . ALA A 1 88 ? 5.432 -1.485 1.219 1.00 98.12 88 ALA A O 1
ATOM 709 N N . THR A 1 89 ? 6.251 0.384 2.155 1.00 98.62 89 THR A N 1
ATOM 710 C CA . THR A 1 89 ? 7.266 0.643 1.120 1.00 98.62 89 THR A CA 1
ATOM 711 C C . THR A 1 89 ? 8.135 -0.578 0.782 1.00 98.62 89 THR A C 1
ATOM 713 O O . THR A 1 89 ? 8.192 -0.928 -0.400 1.00 98.62 89 THR A O 1
ATOM 716 N N . PRO A 1 90 ? 8.800 -1.264 1.739 1.00 98.31 90 PRO A N 1
ATOM 717 C CA . PRO A 1 90 ? 9.616 -2.436 1.414 1.00 98.31 90 PRO A CA 1
ATOM 718 C C . PRO A 1 90 ? 8.796 -3.594 0.828 1.00 98.31 90 PRO A C 1
ATOM 720 O O . PRO A 1 90 ? 9.300 -4.298 -0.044 1.00 98.31 90 PRO A O 1
ATOM 723 N N . THR A 1 91 ? 7.538 -3.758 1.243 1.00 98.50 91 THR A N 1
ATOM 724 C CA . THR A 1 91 ? 6.631 -4.787 0.708 1.00 98.50 91 THR A CA 1
ATOM 725 C C . THR A 1 91 ? 6.277 -4.501 -0.753 1.00 98.50 91 THR A C 1
ATOM 727 O O . THR A 1 91 ? 6.477 -5.352 -1.614 1.00 98.50 91 THR A O 1
ATOM 730 N N . ILE A 1 92 ? 5.841 -3.274 -1.057 1.00 98.69 92 ILE A N 1
ATOM 731 C CA . ILE A 1 92 ? 5.484 -2.842 -2.419 1.00 98.69 92 ILE A CA 1
ATOM 732 C C . ILE A 1 92 ? 6.695 -2.937 -3.355 1.00 98.69 92 ILE A C 1
ATOM 734 O O . ILE A 1 92 ? 6.616 -3.513 -4.438 1.00 98.69 92 ILE A O 1
ATOM 738 N N . VAL A 1 93 ? 7.845 -2.405 -2.931 1.00 98.44 93 VAL A N 1
ATOM 739 C CA . VAL A 1 93 ? 9.086 -2.461 -3.720 1.00 98.44 93 VAL A CA 1
ATOM 740 C C . VAL A 1 93 ? 9.563 -3.904 -3.908 1.00 98.44 93 VAL A C 1
ATOM 742 O O . VAL A 1 93 ? 10.112 -4.237 -4.959 1.00 98.44 93 VAL A O 1
ATOM 745 N N . GLY A 1 94 ? 9.366 -4.757 -2.902 1.00 97.94 94 GLY A N 1
ATOM 746 C CA . GLY A 1 94 ? 9.686 -6.179 -2.957 1.00 97.94 94 GLY A CA 1
ATOM 747 C C . GLY A 1 94 ? 8.913 -6.909 -4.052 1.00 97.94 94 GLY A C 1
ATOM 748 O O . GLY A 1 94 ? 9.546 -7.603 -4.849 1.00 97.94 94 GLY A O 1
ATOM 749 N N . GLU A 1 95 ? 7.596 -6.696 -4.142 1.00 98.00 95 GLU A N 1
ATOM 750 C CA . GLU A 1 95 ? 6.760 -7.285 -5.201 1.00 98.00 95 GLU A CA 1
ATOM 751 C C . GLU A 1 95 ? 7.191 -6.812 -6.592 1.00 98.00 95 GLU A C 1
ATOM 753 O O . GLU A 1 95 ? 7.420 -7.631 -7.478 1.00 98.00 95 GLU A O 1
ATOM 758 N N . ILE A 1 96 ? 7.423 -5.507 -6.771 1.00 96.81 96 ILE A N 1
ATOM 759 C CA . ILE A 1 96 ? 7.882 -4.960 -8.059 1.00 96.81 96 ILE A CA 1
ATOM 760 C C . ILE A 1 96 ? 9.231 -5.570 -8.469 1.00 96.81 96 ILE A C 1
ATOM 762 O O . ILE A 1 96 ? 9.424 -5.978 -9.612 1.00 96.81 96 ILE A O 1
ATOM 766 N N . ARG A 1 97 ? 10.188 -5.675 -7.539 1.00 95.88 97 ARG A N 1
ATOM 767 C CA . ARG A 1 97 ? 11.491 -6.303 -7.819 1.00 95.88 97 ARG A CA 1
ATOM 768 C C . ARG A 1 97 ? 11.364 -7.789 -8.127 1.00 95.88 97 ARG A C 1
ATOM 770 O O . ARG A 1 97 ? 12.136 -8.303 -8.931 1.00 95.88 97 ARG A O 1
ATOM 777 N N . ARG A 1 98 ? 10.447 -8.480 -7.452 1.00 95.44 98 ARG A N 1
ATOM 778 C CA . ARG A 1 98 ? 10.180 -9.895 -7.692 1.00 95.44 98 ARG A CA 1
ATOM 779 C C . ARG A 1 98 ? 9.613 -10.106 -9.095 1.00 95.44 98 ARG A C 1
ATOM 781 O O . ARG A 1 98 ? 10.154 -10.946 -9.797 1.00 95.44 98 ARG A O 1
ATOM 788 N N . HIS A 1 99 ? 8.652 -9.288 -9.526 1.00 94.44 99 HIS A N 1
ATOM 789 C CA . HIS A 1 99 ? 8.114 -9.304 -10.893 1.00 94.44 99 HIS A CA 1
ATOM 790 C C . HIS A 1 99 ? 9.215 -9.216 -11.952 1.00 94.44 99 HIS A C 1
ATOM 792 O O . HIS A 1 99 ? 9.282 -10.053 -12.845 1.00 94.44 99 HIS A O 1
ATOM 798 N N . PHE A 1 100 ? 10.164 -8.287 -11.796 1.00 92.31 100 PHE A N 1
ATOM 799 C CA . PHE A 1 100 ? 11.308 -8.211 -12.710 1.00 92.31 100 PHE A CA 1
ATOM 800 C C . PHE A 1 100 ? 12.194 -9.460 -12.694 1.00 92.31 100 PHE A C 1
ATOM 802 O O . PHE A 1 100 ? 12.715 -9.819 -13.741 1.00 92.31 100 PHE A O 1
ATOM 809 N N . ARG A 1 101 ? 12.406 -10.121 -11.547 1.00 90.69 101 ARG A N 1
ATOM 810 C CA . ARG A 1 101 ? 13.195 -11.367 -11.504 1.00 90.69 101 ARG A CA 1
ATOM 811 C C . ARG A 1 101 ? 12.473 -12.499 -12.223 1.00 90.69 101 ARG A C 1
ATOM 813 O O . ARG A 1 101 ? 13.075 -13.149 -13.072 1.00 90.69 101 ARG A O 1
ATOM 820 N N . ASP A 1 102 ? 11.195 -12.675 -11.906 1.00 88.75 102 ASP A N 1
ATOM 821 C CA . ASP A 1 102 ? 10.357 -13.740 -12.450 1.00 88.75 102 ASP A CA 1
ATOM 822 C C . ASP A 1 102 ? 10.213 -13.575 -13.983 1.00 88.75 102 ASP A C 1
ATOM 824 O O . ASP A 1 102 ? 10.326 -14.553 -14.720 1.00 88.75 102 ASP A O 1
ATOM 828 N N . ASN A 1 103 ? 10.124 -12.333 -14.485 1.00 80.69 103 ASN A N 1
ATOM 829 C CA . ASN A 1 103 ? 10.050 -12.040 -15.924 1.00 80.69 103 ASN A CA 1
ATOM 830 C C . ASN A 1 103 ? 11.412 -11.979 -16.635 1.00 80.69 103 ASN A C 1
ATOM 832 O O . ASN A 1 103 ? 11.495 -12.338 -17.812 1.00 80.69 103 ASN A O 1
ATOM 836 N N . ALA A 1 104 ? 12.498 -11.585 -15.957 1.00 65.12 104 ALA A N 1
ATOM 837 C CA . ALA A 1 104 ? 13.849 -11.602 -16.532 1.00 65.12 104 ALA A CA 1
ATOM 838 C C . ALA A 1 104 ? 14.349 -13.028 -16.813 1.00 65.12 104 ALA A C 1
ATOM 840 O O . ALA A 1 104 ? 15.156 -13.220 -17.724 1.00 65.12 104 ALA A O 1
ATOM 841 N N . TRP A 1 105 ? 13.853 -14.030 -16.080 1.00 54.91 105 TRP A N 1
ATOM 842 C CA . TRP A 1 105 ? 14.072 -15.439 -16.415 1.00 54.91 105 TRP A CA 1
ATOM 843 C C . TRP A 1 105 ? 13.292 -15.903 -17.653 1.00 54.91 105 TRP A C 1
ATOM 845 O O . TRP A 1 105 ? 13.706 -16.881 -18.267 1.00 54.91 105 TRP A O 1
ATOM 855 N N . SER A 1 106 ? 12.241 -15.193 -18.087 1.00 51.25 106 SER A N 1
A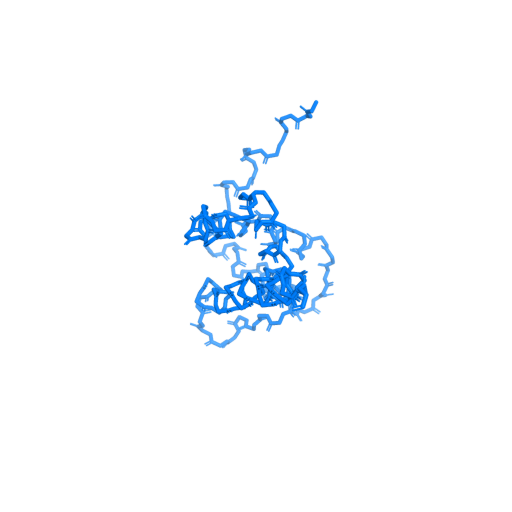TOM 856 C CA . SER A 1 106 ? 11.515 -15.537 -19.323 1.00 51.25 106 SER A CA 1
ATOM 857 C C . SER A 1 106 ? 12.200 -15.035 -20.605 1.00 51.25 106 SER A C 1
ATOM 859 O O . SER A 1 106 ? 12.014 -15.619 -21.667 1.00 51.25 106 SER A O 1
ATOM 861 N N . LEU A 1 107 ? 13.041 -13.994 -20.510 1.00 52.19 107 LEU A N 1
ATOM 862 C CA . LEU A 1 107 ? 13.767 -13.400 -21.647 1.00 52.19 107 LEU A CA 1
ATOM 863 C C . LEU A 1 107 ? 15.169 -13.999 -21.876 1.00 52.19 107 LEU A C 1
ATOM 865 O O . LEU A 1 107 ? 15.880 -13.568 -22.783 1.00 52.19 107 LEU A O 1
ATOM 869 N N . LYS A 1 108 ? 15.590 -14.982 -21.070 1.00 38.84 108 LYS A N 1
ATOM 870 C CA . LYS A 1 108 ? 16.858 -15.709 -21.240 1.00 38.84 108 LYS A CA 1
ATOM 871 C C . LYS A 1 108 ? 16.613 -17.177 -21.601 1.00 38.84 108 LYS A C 1
ATOM 873 O O . LYS A 1 108 ? 16.826 -18.054 -20.773 1.00 38.84 108 LYS A O 1
ATOM 878 N N . VAL A 1 109 ? 16.195 -17.421 -22.841 1.00 35.22 109 VAL A N 1
ATOM 879 C CA . VAL A 1 109 ? 16.353 -18.705 -23.553 1.00 35.22 109 VAL A CA 1
ATOM 880 C C . VAL A 1 109 ? 16.642 -18.331 -25.016 1.00 35.22 109 VAL A C 1
ATOM 882 O O . VAL A 1 109 ? 15.800 -17.664 -25.624 1.00 35.22 109 VAL A O 1
ATOM 885 N N . PRO A 1 110 ? 17.869 -18.557 -25.529 1.00 47.16 110 PRO A N 1
ATOM 886 C CA . PRO A 1 110 ? 18.336 -19.885 -25.964 1.00 47.16 110 PRO A CA 1
ATOM 887 C C . PRO A 1 110 ? 19.467 -20.485 -25.125 1.00 47.16 110 PRO A C 1
ATOM 889 O O . PRO A 1 110 ? 20.332 -19.716 -24.646 1.00 47.16 110 PRO A O 1
#

Sequence (110 aa):
MPKIADDKVARWSDENVEQLFREYAKTKDPAIREKLVMIHQNLVRYLASKFANRGESLEDLVQVGLIGLVNAVDRFDPSRGTKFSTFATPTIVGEIRRHFRDNAWSLKVP

pLDDT: mean 86.42, std 18.56, range [35.22, 98.69]

Secondary structure (DSSP, 8-state):
----SHHHHTT--HHHHHHHHHHHHHH--HHHHHHHHHHHHHHHHHHHHTTTTSSS-HHHHHHHHHHHHHHHHHH--GGG---HHHHHHHHHHHHHHHHHHHHHTTS---